Protein AF-A0A4Q0YP51-F1 (afdb_monomer)

Solvent-accessible surface area (backbone atoms only — not comparable to full-atom values): 8779 Å² total; per-residue (Å²): 112,68,69,59,53,55,49,32,53,50,27,41,76,68,75,33,33,68,60,21,37,62,61,36,60,77,34,58,87,38,40,82,43,16,21,58,30,25,37,55,39,15,56,36,27,46,76,69,72,34,33,81,68,11,43,64,26,25,53,58,21,70,52,85,47,99,80,41,47,70,51,56,72,70,55,44,52,53,36,38,56,51,36,21,51,33,31,41,75,74,64,40,27,65,64,13,36,54,35,40,51,53,42,42,73,77,38,77,83,46,69,84,48,48,66,61,44,26,53,26,29,42,71,70,67,41,45,68,60,20,51,24,52,52,46,48,51,46,71,74,67,60,84,50,65,78,61,56,76,42,43,70,64,53,50,56,38,36,76,40,78,84,70,82,134

pLDDT: mean 94.87, std 5.16, range [64.94, 98.81]

Sequence (165 aa):
MEDIIQSAIALKRADKADEAISLLSQYLDDPEVSALAHFHIACCYDWQGKEKEAIPHYRVSLTNDDERIDLEEKLRFDALLGLGSSLRCLGEYQAATDTFETLFEEFPDADAAEPFYAMCLYNVGRHKEACQRLMALLLKTTKSEDIALYREALSLYAQDLDRTW

Nearest PDB structures (foldseek):
  3k9i-assembly1_A-2  TM=9.350E-01  e=4.498E-05  Halalkalibacterium halodurans
  1p5q-assembly1_A  TM=6.556E-01  e=1.135E-01  Homo sapiens
  6c95-assembly1_A  TM=6.478E-01  e=1.814E-01  Homo sapiens
  5dse-assembly1_A  TM=5.571E-01  e=1.651E-01  Homo sapiens
  6ppl-assembly1_B  TM=6.698E-01  e=2.899E-01  Homo sapiens

Secondary structure (DSSP, 8-state):
-HHHHHHHHHHHHTT-HHHHHHHHGGGTT-TTTHHHHHHHHHHHHHHTT-HHHHHHHHHHHH---TTSPPPPHHHHHHHHHHHHHHHHHTT-HHHHHHHHHHHHHH-TT-TTTHHHHHHHHHHTT-HHHHHHHHHHHHHHH---HHHHTTHHHHHHHHH-TT---

Foldseek 3Di:
DVVLLVVLVVCLVVVNLVVSLVSLVVCCPPQACNLVSLLSNLVSCVSVVNLVRNQVSLVRSCDDDPSHDHDDPVSNLVSLLSNLQSCVSVLVLVVSLVSVVVSCVSVVPPLVSLQSNLSSCVSVVVPQLSVLSVLVSCLVDDPDPVVVVCSVVSPVCSVPVVDDD

Structure (mmCIF, N/CA/C/O backbone):
data_AF-A0A4Q0YP51-F1
#
_entry.id   AF-A0A4Q0YP51-F1
#
loop_
_atom_site.group_PDB
_atom_site.id
_atom_site.type_symbol
_atom_site.label_atom_id
_atom_site.label_alt_id
_atom_site.label_comp_id
_atom_site.label_asym_id
_atom_site.label_entity_id
_atom_site.label_seq_id
_atom_site.pdbx_PDB_ins_code
_atom_site.Cartn_x
_atom_site.Cartn_y
_atom_site.Cartn_z
_atom_site.occupancy
_atom_site.B_iso_or_equiv
_atom_site.auth_seq_id
_atom_site.auth_comp_id
_atom_site.auth_asym_id
_atom_site.auth_atom_id
_atom_site.pdbx_PDB_model_num
ATOM 1 N N . MET A 1 1 ? 22.762 2.353 -11.625 1.00 64.94 1 MET A N 1
ATOM 2 C CA . MET A 1 1 ? 21.451 1.990 -11.052 1.00 64.94 1 MET A CA 1
ATOM 3 C C . MET A 1 1 ? 20.829 3.188 -10.342 1.00 64.94 1 MET A C 1
ATOM 5 O O . MET A 1 1 ? 19.875 3.739 -10.875 1.00 64.94 1 MET A O 1
ATOM 9 N N . GLU A 1 2 ? 21.432 3.662 -9.244 1.00 73.62 2 GLU A N 1
ATOM 10 C CA . GLU A 1 2 ? 21.003 4.847 -8.472 1.00 73.62 2 GLU A CA 1
ATOM 11 C C . GLU A 1 2 ? 20.661 6.068 -9.354 1.00 73.62 2 GLU A C 1
ATOM 13 O O . GLU A 1 2 ? 19.581 6.643 -9.242 1.00 73.62 2 GLU A O 1
ATOM 18 N N . ASP A 1 3 ? 21.533 6.407 -10.310 1.00 84.25 3 ASP A N 1
ATOM 19 C CA . ASP A 1 3 ? 21.378 7.597 -11.161 1.00 84.25 3 ASP A CA 1
ATOM 20 C C . ASP A 1 3 ? 20.131 7.567 -12.062 1.00 84.25 3 ASP A C 1
ATOM 22 O O . ASP A 1 3 ? 19.506 8.605 -12.301 1.00 84.25 3 ASP A O 1
ATOM 26 N N . ILE A 1 4 ? 19.735 6.387 -12.551 1.00 88.06 4 ILE A N 1
ATOM 27 C CA . ILE A 1 4 ? 18.553 6.223 -13.415 1.00 88.06 4 ILE A CA 1
ATOM 28 C C . ILE A 1 4 ? 17.285 6.435 -12.591 1.00 88.06 4 ILE A C 1
ATOM 30 O O . ILE A 1 4 ? 16.370 7.136 -13.022 1.00 88.06 4 ILE A O 1
ATOM 34 N N . ILE A 1 5 ? 17.256 5.882 -11.379 1.00 88.12 5 ILE A N 1
ATOM 35 C CA . ILE A 1 5 ? 16.123 6.002 -10.464 1.00 88.12 5 ILE A CA 1
ATOM 36 C C . ILE A 1 5 ? 15.953 7.442 -9.995 1.00 88.12 5 ILE A C 1
ATOM 38 O O . ILE A 1 5 ? 14.851 7.985 -10.071 1.00 88.12 5 ILE A O 1
ATOM 42 N N . GLN A 1 6 ? 17.040 8.105 -9.594 1.00 91.88 6 GLN A N 1
ATOM 43 C CA . GLN A 1 6 ? 16.991 9.522 -9.231 1.00 91.88 6 GLN A CA 1
ATOM 44 C C . GLN A 1 6 ? 16.511 10.386 -10.403 1.00 91.88 6 GLN A C 1
ATOM 46 O O . GLN A 1 6 ? 15.691 11.287 -10.210 1.00 91.88 6 GLN A O 1
ATOM 51 N N . SER A 1 7 ? 16.947 10.070 -11.626 1.00 93.12 7 SER A N 1
ATOM 52 C CA . SER A 1 7 ? 16.483 10.750 -12.840 1.00 93.12 7 SER A CA 1
ATOM 53 C C . SER A 1 7 ? 14.986 10.536 -13.081 1.00 93.12 7 SER A C 1
ATOM 55 O O . SER A 1 7 ? 14.261 11.502 -13.317 1.00 93.12 7 SER A O 1
ATOM 57 N N . ALA A 1 8 ? 14.487 9.304 -12.955 1.00 92.50 8 ALA A N 1
ATOM 58 C CA . ALA A 1 8 ? 13.066 8.999 -13.110 1.00 92.50 8 ALA A CA 1
ATOM 59 C C . ALA A 1 8 ? 12.200 9.682 -12.035 1.00 92.50 8 ALA A C 1
ATOM 61 O O . ALA A 1 8 ? 11.157 10.262 -12.345 1.00 92.50 8 ALA A O 1
ATOM 62 N N . ILE A 1 9 ? 12.655 9.694 -10.778 1.00 91.38 9 ILE A N 1
ATOM 63 C CA . ILE A 1 9 ? 11.986 10.404 -9.678 1.00 91.38 9 ILE A CA 1
ATOM 64 C C . ILE A 1 9 ? 11.948 11.913 -9.954 1.00 91.38 9 ILE A C 1
ATOM 66 O O . ILE A 1 9 ? 10.914 12.551 -9.733 1.00 91.38 9 ILE A O 1
ATOM 70 N N . ALA A 1 10 ? 13.050 12.492 -10.439 1.00 94.88 10 ALA A N 1
ATOM 71 C CA . ALA A 1 10 ? 13.120 13.906 -10.795 1.00 94.88 10 ALA A CA 1
ATOM 72 C C . ALA A 1 10 ? 12.168 14.252 -11.951 1.00 94.88 10 ALA A C 1
ATOM 74 O O . ALA A 1 10 ? 11.439 15.239 -11.855 1.00 94.88 10 ALA A O 1
ATOM 75 N N . LEU A 1 11 ? 12.112 13.416 -12.993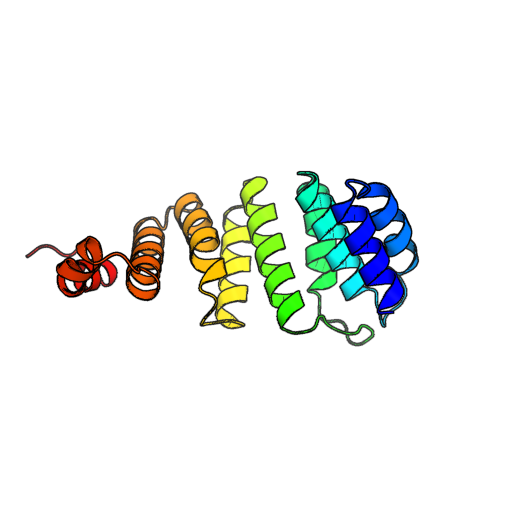 1.00 95.19 11 LEU A N 1
ATOM 76 C CA . LEU A 1 11 ? 11.174 13.565 -14.109 1.00 95.19 11 LEU A CA 1
ATOM 77 C C . LEU A 1 11 ? 9.719 13.514 -13.630 1.00 95.19 11 LEU A C 1
ATOM 79 O O . LEU A 1 11 ? 8.947 14.415 -13.953 1.00 95.19 11 LEU A O 1
ATOM 83 N N . LYS A 1 12 ? 9.353 12.542 -12.782 1.00 93.12 12 LYS A N 1
ATOM 84 C CA . LYS A 1 12 ? 8.005 12.468 -12.191 1.00 93.12 12 LYS A CA 1
ATOM 85 C C . LYS A 1 12 ? 7.648 13.747 -11.425 1.00 93.12 12 LYS A C 1
ATOM 87 O O . LYS A 1 12 ? 6.572 14.301 -11.616 1.00 93.12 12 LYS A O 1
ATOM 92 N N . ARG A 1 13 ? 8.560 14.247 -10.582 1.00 93.00 13 ARG A N 1
ATOM 93 C CA . ARG A 1 13 ? 8.366 15.492 -9.808 1.00 93.00 13 ARG A CA 1
ATOM 94 C C . ARG A 1 13 ? 8.262 16.741 -10.685 1.00 93.00 13 ARG A C 1
ATOM 96 O O . ARG A 1 13 ? 7.668 17.723 -10.257 1.00 93.00 13 ARG A O 1
ATOM 103 N N . ALA A 1 14 ? 8.836 16.703 -11.883 1.00 94.88 14 ALA A N 1
ATOM 104 C CA . ALA A 1 14 ? 8.744 17.756 -12.887 1.00 94.88 14 ALA A CA 1
ATOM 105 C C . ALA A 1 14 ? 7.522 17.605 -13.816 1.00 94.88 14 ALA A C 1
ATOM 107 O O . ALA A 1 14 ? 7.503 18.226 -14.875 1.00 94.88 14 ALA A O 1
ATOM 108 N N . ASP A 1 15 ? 6.537 16.777 -13.442 1.00 92.44 15 ASP A N 1
ATOM 109 C CA . ASP A 1 15 ? 5.326 16.479 -14.223 1.00 92.44 15 ASP A CA 1
ATOM 110 C C . ASP A 1 15 ? 5.608 15.824 -15.593 1.00 92.44 15 ASP A C 1
ATOM 112 O O . ASP A 1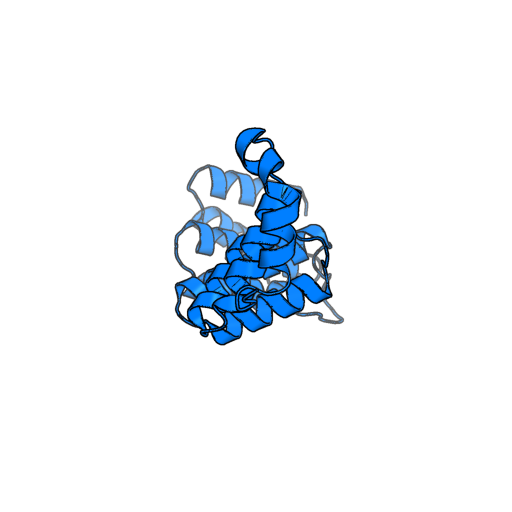 15 ? 4.814 15.872 -16.527 1.00 92.44 15 ASP A O 1
ATOM 116 N N . LYS A 1 16 ? 6.767 15.167 -15.716 1.00 96.12 16 LYS A N 1
ATOM 117 C CA . LYS A 1 16 ? 7.235 14.453 -16.915 1.00 96.12 16 LYS A CA 1
ATOM 118 C C . LYS A 1 16 ? 7.199 12.940 -16.703 1.00 96.12 16 LYS A C 1
ATOM 120 O O . LYS A 1 16 ? 8.167 12.230 -16.975 1.00 96.12 16 LYS A O 1
ATOM 125 N N . ALA A 1 17 ? 6.085 12.438 -16.176 1.00 95.69 17 ALA A N 1
ATOM 126 C CA . ALA A 1 17 ? 5.925 11.019 -15.856 1.00 95.69 17 ALA A CA 1
ATOM 127 C C . ALA A 1 17 ? 6.098 10.104 -17.087 1.00 95.69 17 ALA A C 1
ATOM 129 O O . ALA A 1 17 ? 6.728 9.058 -16.972 1.00 95.69 17 ALA A O 1
ATOM 130 N N . ASP A 1 18 ? 5.656 10.519 -18.278 1.00 96.88 18 ASP A N 1
ATOM 131 C CA . ASP A 1 18 ? 5.814 9.712 -19.500 1.00 96.88 18 ASP A CA 1
ATOM 132 C C . ASP A 1 18 ? 7.291 9.575 -19.934 1.00 96.88 18 ASP A C 1
ATOM 134 O O . ASP A 1 18 ? 7.710 8.519 -20.418 1.00 96.88 18 ASP A O 1
ATOM 138 N N . GLU A 1 19 ? 8.115 10.610 -19.714 1.00 97.50 19 GLU A N 1
ATOM 139 C CA . GLU A 1 19 ? 9.569 10.543 -19.938 1.00 97.50 19 GLU A CA 1
ATOM 140 C C . GLU A 1 19 ? 10.226 9.597 -18.922 1.00 97.50 19 GLU A C 1
ATOM 142 O O . GLU A 1 19 ? 11.086 8.798 -19.292 1.00 97.50 19 GLU A O 1
ATOM 147 N N . ALA A 1 20 ? 9.788 9.641 -17.656 1.00 97.12 20 ALA A N 1
ATOM 148 C CA . ALA A 1 20 ? 10.259 8.723 -16.618 1.00 97.12 20 ALA A CA 1
ATOM 149 C C . ALA A 1 20 ? 9.925 7.265 -16.967 1.00 97.12 20 ALA A C 1
ATOM 151 O O . ALA A 1 20 ? 10.795 6.400 -16.889 1.00 97.12 20 ALA A O 1
ATOM 152 N N . ILE A 1 21 ? 8.694 6.999 -17.414 1.00 97.88 21 ILE A N 1
ATOM 153 C CA . ILE A 1 21 ? 8.257 5.669 -17.852 1.00 97.88 21 ILE A CA 1
ATOM 154 C C . ILE A 1 21 ? 9.090 5.201 -19.047 1.00 97.88 21 ILE A C 1
ATOM 156 O O . ILE A 1 21 ? 9.579 4.073 -19.043 1.00 97.88 21 ILE A O 1
ATOM 160 N N . SER A 1 22 ? 9.310 6.064 -20.042 1.00 97.50 22 SER A N 1
ATOM 161 C CA . SER A 1 22 ? 10.114 5.736 -21.230 1.00 97.50 22 SER A CA 1
ATOM 162 C C . SER A 1 22 ? 11.575 5.424 -20.884 1.00 97.50 22 SER A C 1
ATOM 164 O O . SER A 1 22 ? 12.188 4.545 -21.491 1.00 97.50 22 SER A O 1
ATOM 166 N N . LEU A 1 23 ? 12.140 6.125 -19.897 1.00 96.38 23 LEU A N 1
ATOM 167 C CA . LEU A 1 23 ? 13.479 5.854 -19.378 1.00 96.38 23 LEU A CA 1
ATOM 168 C C . LEU A 1 23 ? 13.535 4.494 -18.669 1.00 96.38 23 LEU A C 1
ATOM 170 O O . LEU A 1 23 ? 14.396 3.678 -18.981 1.00 96.38 23 LEU A O 1
ATOM 174 N N . LEU A 1 24 ? 12.611 4.244 -17.739 1.00 97.00 24 LEU A N 1
ATOM 175 C CA . LEU A 1 24 ? 12.579 3.022 -16.928 1.00 97.00 24 LEU A CA 1
ATOM 176 C C . LEU A 1 24 ? 12.233 1.773 -17.747 1.00 97.00 24 LEU A C 1
ATOM 178 O O . LEU A 1 24 ? 12.727 0.690 -17.447 1.00 97.00 24 LEU A O 1
ATOM 182 N N . SER A 1 25 ? 11.438 1.919 -18.810 1.00 97.06 25 SER A N 1
ATOM 183 C CA . SER A 1 25 ? 11.016 0.799 -19.665 1.00 97.06 25 SER A CA 1
ATOM 184 C C . SER A 1 25 ? 12.185 0.097 -20.366 1.00 97.06 25 SER A C 1
ATOM 186 O O . SER A 1 25 ? 12.056 -1.050 -20.774 1.00 97.06 25 SER A O 1
ATOM 188 N N . GLN A 1 26 ? 13.340 0.758 -20.485 1.00 95.75 26 GLN A N 1
ATOM 189 C CA . GLN A 1 26 ? 14.559 0.179 -21.065 1.00 95.75 26 GLN A CA 1
ATOM 190 C C . GLN A 1 26 ? 15.218 -0.874 -20.160 1.00 95.75 26 GLN A C 1
ATOM 192 O O . GLN A 1 26 ? 16.131 -1.561 -20.602 1.00 95.75 26 GLN A O 1
ATOM 197 N N . TYR A 1 27 ? 14.762 -0.990 -18.910 1.00 94.50 27 TYR A N 1
ATOM 198 C CA . TYR A 1 27 ? 15.374 -1.810 -17.865 1.00 94.50 27 TYR A CA 1
ATOM 199 C C . TYR A 1 27 ? 14.438 -2.909 -17.338 1.00 94.50 27 TYR A C 1
ATOM 201 O O . TYR A 1 27 ? 14.732 -3.532 -16.323 1.00 94.50 27 TYR A O 1
ATOM 209 N N . LEU A 1 28 ? 13.299 -3.155 -17.996 1.00 94.50 28 LEU A N 1
ATOM 210 C CA . LEU A 1 28 ? 12.332 -4.163 -17.536 1.00 94.50 28 LEU A CA 1
ATOM 211 C C . LEU A 1 28 ? 12.860 -5.596 -17.645 1.00 94.50 28 LEU A C 1
ATOM 213 O O . LEU A 1 28 ? 12.477 -6.439 -16.837 1.00 94.50 28 LEU A O 1
ATOM 217 N N . ASP A 1 29 ? 13.759 -5.840 -18.598 1.00 92.62 29 ASP A N 1
ATOM 218 C CA . ASP A 1 29 ? 14.366 -7.152 -18.842 1.00 92.62 29 ASP A CA 1
ATOM 219 C C . ASP A 1 29 ? 15.696 -7.348 -18.089 1.00 92.62 29 ASP A C 1
ATOM 221 O O . ASP A 1 29 ? 16.294 -8.416 -18.178 1.00 92.62 29 ASP A O 1
ATOM 225 N N . ASP A 1 30 ? 16.184 -6.329 -17.371 1.00 92.94 30 ASP A N 1
ATOM 226 C CA . ASP A 1 30 ? 17.419 -6.413 -16.586 1.00 92.94 30 ASP A CA 1
ATOM 227 C C . ASP A 1 30 ? 17.098 -6.943 -15.176 1.00 92.94 30 ASP A C 1
ATOM 229 O O . ASP A 1 30 ? 16.456 -6.233 -14.391 1.00 92.94 30 ASP A O 1
ATOM 233 N N . PRO A 1 31 ? 17.518 -8.172 -14.818 1.00 90.62 31 PRO A N 1
ATOM 234 C CA . PRO A 1 31 ? 17.091 -8.802 -13.573 1.00 90.62 31 PRO A CA 1
ATOM 235 C C . PRO A 1 31 ? 17.546 -8.067 -12.305 1.00 90.62 31 PRO A C 1
ATOM 237 O O . PRO A 1 31 ? 16.885 -8.173 -11.270 1.00 90.62 31 PRO A O 1
ATOM 240 N N . GLU A 1 32 ? 18.623 -7.277 -12.377 1.00 91.31 32 GLU A N 1
ATOM 241 C CA . GLU A 1 32 ? 19.132 -6.523 -11.226 1.00 91.31 32 GLU A CA 1
ATOM 242 C C . GLU A 1 32 ? 18.258 -5.310 -10.877 1.00 91.31 32 GLU A C 1
ATOM 244 O O . GLU A 1 32 ? 18.283 -4.827 -9.746 1.00 91.31 32 GLU A O 1
ATOM 249 N N . VAL A 1 33 ? 17.486 -4.794 -11.838 1.00 91.88 33 VAL A N 1
ATOM 250 C CA . VAL A 1 33 ? 16.738 -3.530 -11.692 1.00 91.88 33 VAL A CA 1
ATOM 251 C C . VAL A 1 33 ? 15.269 -3.633 -12.057 1.00 91.88 33 VAL A C 1
ATOM 253 O O . VAL A 1 33 ? 14.509 -2.713 -11.762 1.00 91.88 33 VAL A O 1
ATOM 256 N N . SER A 1 34 ? 14.846 -4.729 -12.678 1.00 93.88 34 SER A N 1
ATOM 257 C CA . SER A 1 34 ? 13.499 -4.904 -13.212 1.00 93.88 34 SER A CA 1
ATOM 258 C C . SER A 1 34 ? 12.419 -4.653 -12.154 1.00 93.88 34 SER A C 1
ATOM 260 O O . SER A 1 34 ? 11.480 -3.897 -12.401 1.00 93.88 34 SER A O 1
ATOM 262 N N . ALA A 1 35 ? 12.561 -5.202 -10.938 1.00 95.19 35 ALA A N 1
ATOM 263 C CA . ALA A 1 35 ? 11.601 -4.964 -9.850 1.00 95.19 35 ALA A CA 1
ATOM 264 C C . ALA A 1 35 ? 11.476 -3.476 -9.497 1.00 95.19 35 ALA A C 1
ATOM 266 O O . ALA A 1 35 ? 10.369 -2.938 -9.423 1.00 95.19 35 ALA A O 1
ATOM 267 N N . LEU A 1 36 ? 12.613 -2.793 -9.379 1.00 95.31 36 LEU A N 1
ATOM 268 C CA . LEU A 1 36 ? 12.679 -1.369 -9.081 1.00 95.31 36 LEU A CA 1
ATOM 269 C C . LEU A 1 36 ? 12.115 -0.507 -10.222 1.00 95.31 36 LEU A C 1
ATOM 271 O O . LEU A 1 36 ? 11.373 0.447 -9.979 1.00 95.31 36 LEU A O 1
ATOM 275 N N . ALA A 1 37 ? 12.415 -0.861 -11.473 1.00 95.81 37 ALA A N 1
ATOM 276 C CA . ALA A 1 37 ? 11.894 -0.187 -12.656 1.00 95.81 37 ALA A CA 1
ATOM 277 C C . ALA A 1 37 ? 10.368 -0.318 -12.744 1.00 95.81 37 ALA A C 1
ATOM 279 O O . ALA A 1 37 ? 9.673 0.687 -12.913 1.00 95.81 37 ALA A O 1
ATOM 280 N N . HIS A 1 38 ? 9.837 -1.528 -12.547 1.00 97.94 38 HIS A N 1
ATOM 281 C CA . HIS A 1 38 ? 8.400 -1.771 -12.467 1.00 97.94 38 HIS A CA 1
ATOM 282 C C . HIS A 1 38 ? 7.749 -0.947 -11.350 1.00 97.94 38 HIS A C 1
ATOM 284 O O . HIS A 1 38 ? 6.769 -0.252 -11.616 1.00 97.94 38 HIS A O 1
ATOM 290 N N . PHE A 1 39 ? 8.315 -0.936 -10.142 1.00 97.94 39 PHE A N 1
ATOM 291 C CA . PHE A 1 39 ? 7.791 -0.135 -9.033 1.00 97.94 39 PHE A CA 1
ATOM 292 C C . PHE A 1 39 ? 7.686 1.355 -9.394 1.00 97.94 39 PHE A C 1
ATOM 294 O O . PHE A 1 39 ? 6.629 1.970 -9.243 1.00 97.94 39 PHE A O 1
ATOM 301 N N . HIS A 1 40 ? 8.752 1.947 -9.938 1.00 97.62 40 HIS A N 1
ATOM 302 C CA . HIS A 1 40 ? 8.740 3.369 -10.275 1.00 97.62 40 HIS A CA 1
ATOM 303 C C . HIS A 1 40 ? 7.828 3.713 -11.459 1.00 97.62 40 HIS A C 1
ATOM 305 O O . HIS A 1 40 ? 7.238 4.797 -11.456 1.00 97.62 40 HIS A O 1
ATOM 311 N N . ILE A 1 41 ? 7.663 2.814 -12.436 1.00 98.38 41 ILE A N 1
ATOM 312 C CA . ILE A 1 41 ? 6.659 2.972 -13.499 1.00 98.38 41 ILE A CA 1
ATOM 313 C C . ILE A 1 41 ? 5.253 2.948 -12.903 1.00 98.38 41 ILE A C 1
ATOM 315 O O . ILE A 1 41 ? 4.450 3.827 -13.217 1.00 98.38 41 ILE A O 1
ATOM 319 N N . ALA A 1 42 ? 4.973 2.006 -11.998 1.00 98.56 42 ALA A N 1
ATOM 320 C CA . ALA A 1 42 ? 3.692 1.934 -11.306 1.00 98.56 42 ALA A CA 1
ATOM 321 C C . ALA A 1 42 ? 3.389 3.245 -10.567 1.00 98.56 42 ALA A C 1
ATOM 323 O O . ALA A 1 42 ? 2.332 3.834 -10.769 1.00 98.56 42 ALA A O 1
ATOM 324 N N . CYS A 1 43 ? 4.364 3.783 -9.826 1.00 97.69 43 CYS A N 1
ATOM 325 C CA . CYS A 1 43 ? 4.241 5.083 -9.167 1.00 97.69 43 CYS A CA 1
ATOM 326 C C . CYS A 1 43 ? 4.026 6.264 -10.127 1.00 97.69 43 CYS A C 1
ATOM 328 O O . CYS A 1 43 ? 3.502 7.293 -9.703 1.00 97.69 43 CYS A O 1
ATOM 330 N N . CYS A 1 44 ? 4.505 6.189 -11.372 1.00 98.00 44 CYS A N 1
ATOM 331 C CA . CYS A 1 44 ? 4.257 7.226 -12.374 1.00 98.00 44 CYS A CA 1
ATOM 332 C C . CYS A 1 44 ? 2.818 7.152 -12.886 1.00 98.00 44 CYS A C 1
ATOM 334 O O . CYS A 1 44 ? 2.159 8.185 -12.968 1.00 98.00 44 CYS A O 1
ATOM 336 N N . TYR A 1 45 ? 2.322 5.947 -13.173 1.00 98.50 45 TYR A N 1
ATOM 337 C CA . TYR A 1 45 ? 0.932 5.742 -13.571 1.00 98.50 45 TYR A CA 1
ATOM 338 C C . TYR A 1 45 ? -0.053 6.102 -12.454 1.00 98.50 45 TYR A C 1
ATOM 340 O O . TYR A 1 45 ? -1.007 6.833 -12.706 1.00 98.50 45 TYR A O 1
ATOM 348 N N . ASP A 1 46 ? 0.211 5.681 -11.217 1.00 96.19 46 ASP A N 1
ATOM 349 C CA . ASP A 1 46 ? -0.594 6.036 -10.040 1.00 96.19 46 ASP A CA 1
ATOM 350 C C . ASP A 1 46 ? -0.642 7.561 -9.832 1.00 96.19 46 ASP A C 1
ATOM 352 O O . ASP A 1 46 ? -1.711 8.153 -9.717 1.00 96.19 46 ASP A O 1
ATOM 356 N N . TRP A 1 47 ? 0.505 8.245 -9.943 1.00 94.62 47 TRP A N 1
ATOM 357 C CA . TRP A 1 47 ? 0.562 9.714 -9.886 1.00 94.62 47 TRP A CA 1
ATOM 358 C C . TRP A 1 47 ? -0.274 10.405 -10.977 1.00 94.62 47 TRP A C 1
ATOM 360 O O . TRP A 1 47 ? -0.769 11.512 -10.773 1.00 94.62 47 TRP A O 1
ATOM 370 N N . GLN A 1 48 ? -0.440 9.762 -12.135 1.00 96.38 48 GLN A N 1
ATOM 371 C CA . GLN A 1 48 ? -1.281 10.242 -13.234 1.00 96.38 48 GLN A CA 1
ATOM 372 C C . GLN A 1 48 ? -2.767 9.855 -13.087 1.00 96.38 48 GLN A C 1
ATOM 374 O O . GLN A 1 48 ? -3.558 10.217 -13.960 1.00 96.38 48 GLN A O 1
ATOM 379 N N . GLY A 1 49 ? -3.160 9.114 -12.042 1.00 96.50 49 GLY A N 1
ATOM 380 C CA . GLY A 1 49 ? -4.511 8.550 -11.908 1.00 96.50 49 GLY A CA 1
ATOM 381 C C . GLY A 1 49 ? -4.819 7.480 -12.962 1.00 96.50 49 GLY A C 1
ATOM 382 O O . GLY A 1 49 ? -5.936 7.398 -13.469 1.00 96.50 49 GLY A O 1
ATOM 383 N N . LYS A 1 50 ? -3.795 6.727 -13.381 1.00 98.31 50 LYS A N 1
ATOM 384 C CA . LYS A 1 50 ? -3.874 5.619 -14.344 1.00 98.31 50 LYS A CA 1
ATOM 385 C C . LYS A 1 50 ? -3.691 4.291 -13.612 1.00 98.31 50 LYS A C 1
ATOM 387 O O . LYS A 1 50 ? -2.722 3.561 -13.812 1.00 98.31 50 LYS A O 1
ATOM 392 N N . GLU A 1 51 ? -4.608 3.982 -12.703 1.00 98.25 51 GLU A N 1
ATOM 393 C CA . GLU A 1 51 ? -4.468 2.846 -11.786 1.00 98.25 51 GLU A CA 1
ATOM 394 C C . GLU A 1 51 ? -4.497 1.503 -12.528 1.00 98.25 51 GLU A C 1
ATOM 396 O O . GLU A 1 51 ? -3.805 0.561 -12.139 1.00 98.25 51 GLU A O 1
ATOM 401 N N . LYS A 1 52 ? -5.244 1.420 -13.640 1.00 98.56 52 LYS A N 1
ATOM 402 C CA . LYS A 1 52 ? -5.302 0.220 -14.497 1.00 98.56 52 LYS A CA 1
ATOM 403 C C . LYS A 1 52 ? -3.933 -0.136 -15.064 1.00 98.56 52 LYS A C 1
ATOM 405 O O . LYS A 1 52 ? -3.593 -1.314 -15.144 1.00 98.56 52 LYS A O 1
ATOM 410 N N . GLU A 1 53 ? -3.161 0.870 -15.446 1.00 98.62 53 GLU A N 1
ATOM 411 C CA . GLU A 1 53 ? -1.801 0.734 -15.941 1.00 98.62 53 GLU A CA 1
ATOM 412 C C . GLU A 1 53 ? -0.805 0.510 -14.795 1.00 98.62 53 GLU A C 1
ATOM 414 O O . GLU A 1 53 ? 0.139 -0.256 -14.959 1.00 98.62 53 GLU A O 1
ATOM 419 N N . ALA A 1 54 ? -1.023 1.099 -13.614 1.00 98.69 54 ALA A N 1
ATOM 420 C CA . ALA A 1 54 ? -0.131 0.945 -12.462 1.00 98.69 54 ALA A CA 1
ATOM 421 C C . ALA A 1 54 ? -0.111 -0.485 -11.886 1.00 98.69 54 ALA A C 1
ATOM 423 O O . ALA A 1 54 ? 0.958 -1.035 -11.610 1.00 98.69 54 ALA A O 1
ATOM 424 N N . ILE A 1 55 ? -1.285 -1.107 -11.726 1.00 98.75 55 ILE A N 1
ATOM 425 C CA . ILE A 1 55 ? -1.461 -2.422 -11.081 1.00 98.75 55 ILE A CA 1
ATOM 426 C C . ILE A 1 55 ? -0.549 -3.530 -11.635 1.00 98.75 55 ILE A C 1
ATOM 428 O O . ILE A 1 55 ? 0.109 -4.190 -10.824 1.00 98.75 55 ILE A O 1
ATOM 432 N N . PRO A 1 56 ? -0.472 -3.795 -12.957 1.00 98.50 56 PRO A N 1
ATOM 433 C CA . PRO A 1 56 ? 0.403 -4.851 -13.464 1.00 98.50 56 PRO A CA 1
ATOM 434 C C . PRO A 1 56 ? 1.874 -4.601 -13.118 1.00 98.50 56 PRO A C 1
ATOM 436 O O . PRO A 1 56 ? 2.581 -5.543 -12.770 1.00 98.50 56 PRO A O 1
ATOM 439 N N . HIS A 1 57 ? 2.328 -3.345 -13.127 1.00 98.56 57 HIS A N 1
ATOM 440 C CA . HIS A 1 57 ? 3.698 -3.011 -12.748 1.00 98.56 57 HIS A CA 1
ATOM 441 C C . HIS A 1 57 ? 3.944 -3.215 -11.246 1.00 98.56 57 HIS A C 1
ATOM 443 O O . HIS A 1 57 ? 4.953 -3.820 -10.888 1.00 98.56 57 HIS A O 1
ATOM 449 N N . TYR A 1 58 ? 3.010 -2.825 -10.372 1.00 98.62 58 TYR A N 1
ATOM 450 C CA . TYR A 1 58 ? 3.123 -3.135 -8.943 1.00 98.62 58 TYR A CA 1
ATOM 451 C C . TYR A 1 58 ? 3.227 -4.643 -8.691 1.00 98.62 58 TYR A C 1
ATOM 453 O O . TYR A 1 58 ? 4.135 -5.086 -7.990 1.00 98.62 58 TYR A O 1
ATOM 461 N N . ARG A 1 59 ? 2.357 -5.451 -9.311 1.00 98.19 59 ARG A N 1
ATOM 462 C CA . ARG A 1 59 ? 2.383 -6.916 -9.157 1.00 98.19 59 ARG A CA 1
ATOM 463 C C . ARG A 1 59 ? 3.726 -7.514 -9.576 1.00 98.19 59 ARG A C 1
ATOM 465 O O . ARG A 1 59 ? 4.286 -8.321 -8.840 1.00 98.19 59 ARG A O 1
ATOM 472 N N . VAL A 1 60 ? 4.274 -7.083 -10.713 1.00 97.06 60 VAL A N 1
ATOM 473 C CA . VAL A 1 60 ? 5.583 -7.563 -11.190 1.00 97.06 60 VAL A CA 1
ATOM 474 C C . VAL A 1 60 ? 6.729 -7.104 -10.281 1.00 97.06 60 VAL A C 1
ATOM 476 O O . VAL A 1 60 ? 7.688 -7.853 -10.095 1.00 97.06 60 VAL A O 1
ATOM 479 N N . SER A 1 61 ? 6.642 -5.910 -9.685 1.00 97.25 61 SER A N 1
ATOM 480 C CA . SER A 1 61 ? 7.640 -5.433 -8.714 1.00 97.25 61 SER A CA 1
ATOM 481 C C . SER A 1 61 ? 7.627 -6.190 -7.382 1.00 97.25 61 SER A C 1
ATOM 483 O O . SER A 1 61 ? 8.640 -6.221 -6.697 1.00 97.25 61 SER A O 1
ATOM 485 N N . LEU A 1 62 ? 6.497 -6.813 -7.032 1.00 96.88 62 LEU A N 1
ATOM 486 C CA . LEU A 1 62 ? 6.294 -7.569 -5.790 1.00 96.88 62 LEU A CA 1
ATOM 487 C C . LEU A 1 62 ? 6.475 -9.085 -5.955 1.00 96.88 62 LEU A C 1
ATOM 489 O O . LEU A 1 62 ? 6.393 -9.821 -4.972 1.00 96.88 62 LEU A O 1
ATOM 493 N N . THR A 1 63 ? 6.657 -9.554 -7.191 1.00 93.38 63 THR A N 1
ATOM 494 C CA . THR A 1 63 ? 6.828 -10.976 -7.496 1.00 93.38 63 THR A CA 1
ATOM 495 C C . THR A 1 63 ? 8.236 -11.407 -7.118 1.00 93.38 63 THR A C 1
ATOM 497 O O . THR A 1 63 ? 9.191 -10.885 -7.688 1.00 93.38 63 THR A O 1
ATOM 500 N N . ASN A 1 64 ? 8.335 -12.384 -6.219 1.00 83.94 64 ASN A N 1
ATOM 501 C CA . ASN A 1 64 ? 9.597 -13.042 -5.908 1.00 83.94 64 ASN A CA 1
ATOM 502 C C . ASN A 1 64 ? 9.962 -13.969 -7.077 1.00 83.94 64 ASN A C 1
ATOM 504 O O . ASN A 1 64 ? 9.151 -14.810 -7.478 1.00 83.94 64 ASN A O 1
ATOM 508 N N . ASP A 1 65 ? 11.159 -13.803 -7.622 1.00 82.00 65 ASP A N 1
ATOM 509 C CA . ASP A 1 65 ? 11.671 -14.546 -8.773 1.00 82.00 65 ASP A CA 1
ATOM 510 C C . ASP A 1 65 ? 13.148 -14.869 -8.518 1.00 82.00 65 ASP A C 1
ATOM 512 O O . ASP A 1 65 ? 13.915 -13.975 -8.168 1.00 82.00 65 ASP A O 1
ATOM 516 N N . ASP A 1 66 ? 13.544 -16.136 -8.679 1.00 81.12 66 ASP A N 1
ATOM 517 C CA . ASP A 1 66 ? 14.905 -16.607 -8.383 1.00 81.12 66 ASP A CA 1
ATOM 518 C C . ASP A 1 66 ? 15.986 -15.897 -9.226 1.00 81.12 66 ASP A C 1
ATOM 520 O O . ASP A 1 66 ? 17.158 -15.884 -8.844 1.00 81.12 66 ASP A O 1
ATOM 524 N N . GLU A 1 67 ? 15.616 -15.315 -10.371 1.00 82.50 67 GLU A N 1
ATOM 525 C CA . GLU A 1 67 ? 16.535 -14.610 -11.266 1.00 82.50 67 GLU A CA 1
ATOM 526 C C . GLU A 1 67 ? 16.592 -13.096 -11.005 1.00 82.50 67 GLU A C 1
ATOM 528 O O . GLU A 1 67 ? 17.540 -12.448 -11.454 1.00 82.50 67 GLU A O 1
ATOM 533 N N . ARG A 1 68 ? 15.622 -12.514 -10.281 1.00 86.12 68 ARG A N 1
ATOM 534 C CA . ARG A 1 68 ? 15.498 -11.056 -10.079 1.00 86.12 68 ARG A CA 1
ATOM 535 C C . ARG A 1 68 ? 15.825 -10.642 -8.650 1.00 86.12 68 ARG A C 1
ATOM 537 O O . ARG A 1 68 ? 15.591 -11.369 -7.693 1.00 86.12 68 ARG A O 1
ATOM 544 N N . ILE A 1 69 ? 16.335 -9.421 -8.499 1.00 87.00 69 ILE A N 1
ATOM 545 C CA . ILE A 1 69 ? 16.528 -8.825 -7.174 1.00 87.00 69 ILE A CA 1
ATOM 546 C C . ILE A 1 69 ? 15.191 -8.268 -6.674 1.00 87.00 69 ILE A C 1
ATOM 548 O O . ILE A 1 69 ? 14.590 -7.400 -7.314 1.00 87.00 69 ILE A O 1
ATOM 552 N N . ASP A 1 70 ? 14.751 -8.761 -5.516 1.00 90.81 70 ASP A N 1
ATOM 553 C CA . ASP A 1 70 ? 13.555 -8.279 -4.826 1.00 90.81 70 ASP A CA 1
ATOM 554 C C . ASP A 1 70 ? 13.699 -6.816 -4.382 1.00 90.81 70 ASP A C 1
ATOM 556 O O . ASP A 1 70 ? 14.794 -6.299 -4.145 1.00 90.81 70 ASP A O 1
ATOM 560 N N . LEU A 1 71 ? 12.561 -6.137 -4.223 1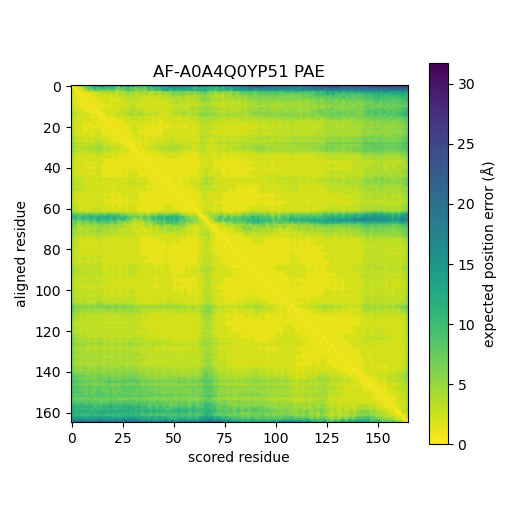.00 91.94 71 LEU A N 1
ATOM 561 C CA . LEU A 1 71 ? 12.539 -4.797 -3.645 1.00 91.94 71 LEU A CA 1
ATOM 562 C C . LEU A 1 71 ? 13.075 -4.802 -2.210 1.00 91.94 71 LEU A C 1
ATOM 564 O O . LEU A 1 71 ? 12.710 -5.646 -1.391 1.00 91.94 71 LEU A O 1
ATOM 568 N N . GLU A 1 72 ? 13.852 -3.771 -1.882 1.00 93.50 72 GLU A N 1
ATOM 569 C CA . GLU A 1 72 ? 14.184 -3.464 -0.494 1.00 93.50 72 GLU A CA 1
ATOM 570 C C . GLU A 1 72 ? 12.912 -3.268 0.340 1.00 93.50 72 GLU A C 1
ATOM 572 O O . GLU A 1 72 ? 11.901 -2.761 -0.149 1.00 93.50 72 GLU A O 1
ATOM 577 N N . GLU A 1 73 ? 12.995 -3.599 1.628 1.00 93.69 73 GLU A N 1
ATOM 578 C CA . GLU A 1 73 ? 11.877 -3.622 2.577 1.00 93.69 73 GLU A CA 1
ATOM 579 C C . GLU A 1 73 ? 10.969 -2.381 2.489 1.00 93.69 73 GLU A C 1
ATOM 581 O O . GLU A 1 73 ? 9.750 -2.485 2.349 1.00 93.69 73 GLU A O 1
ATOM 586 N N . LYS A 1 74 ? 11.570 -1.187 2.477 1.00 94.44 74 LYS A N 1
ATOM 587 C CA . LYS A 1 74 ? 10.828 0.075 2.379 1.00 94.44 74 LYS A CA 1
ATOM 588 C C . LYS A 1 74 ? 10.071 0.217 1.053 1.00 94.44 74 LYS A C 1
ATOM 590 O O . LYS A 1 74 ? 8.947 0.708 1.034 1.00 94.44 74 LYS A O 1
ATOM 595 N N . LEU A 1 75 ? 10.687 -0.182 -0.056 1.00 95.88 75 LEU A N 1
ATOM 596 C CA . LEU A 1 75 ? 10.062 -0.098 -1.375 1.00 95.88 75 LEU A CA 1
ATOM 597 C C . LEU A 1 75 ? 8.983 -1.163 -1.543 1.00 95.88 75 LEU A C 1
ATOM 599 O O . LEU A 1 75 ? 7.968 -0.901 -2.180 1.00 95.88 75 LEU A O 1
ATOM 603 N N . ARG A 1 76 ? 9.166 -2.335 -0.930 1.00 97.31 76 ARG A N 1
ATOM 604 C CA . ARG A 1 76 ? 8.139 -3.373 -0.859 1.00 97.31 76 ARG A CA 1
ATOM 605 C C . ARG A 1 76 ? 6.900 -2.881 -0.107 1.00 97.31 76 ARG A C 1
ATOM 607 O O . ARG A 1 76 ? 5.791 -3.038 -0.617 1.00 97.31 76 ARG A O 1
ATOM 614 N N . PHE A 1 77 ? 7.086 -2.206 1.030 1.00 98.12 77 PHE A N 1
ATOM 615 C CA . PHE A 1 77 ? 6.003 -1.519 1.740 1.00 98.12 77 PHE A CA 1
ATOM 616 C C . PHE A 1 77 ? 5.271 -0.515 0.832 1.00 98.12 77 PHE A C 1
ATOM 618 O O . PHE A 1 77 ? 4.049 -0.589 0.683 1.00 98.12 77 PHE A O 1
ATOM 625 N N . ASP A 1 78 ? 6.012 0.390 0.181 1.00 98.06 78 ASP A N 1
ATOM 626 C CA . ASP A 1 78 ? 5.435 1.408 -0.708 1.00 98.06 78 ASP A CA 1
ATOM 627 C C . ASP A 1 78 ? 4.698 0.772 -1.908 1.00 98.06 78 ASP A C 1
ATOM 629 O O . ASP A 1 78 ? 3.660 1.275 -2.346 1.00 98.06 78 ASP A O 1
ATOM 633 N N . ALA A 1 79 ? 5.202 -0.349 -2.434 1.00 98.50 79 ALA A N 1
ATOM 634 C CA . ALA A 1 79 ? 4.595 -1.086 -3.538 1.00 98.50 79 ALA A CA 1
ATOM 635 C C . ALA A 1 79 ? 3.277 -1.763 -3.136 1.00 98.50 79 ALA A C 1
ATOM 637 O O . ALA A 1 79 ? 2.301 -1.669 -3.881 1.00 98.50 79 ALA A O 1
ATOM 638 N N . LEU A 1 80 ? 3.210 -2.396 -1.959 1.00 98.69 80 LEU A N 1
ATOM 639 C CA . LEU A 1 80 ? 1.968 -2.977 -1.431 1.00 98.69 80 LEU A CA 1
ATOM 640 C C . LEU A 1 80 ? 0.923 -1.893 -1.137 1.00 98.69 80 LEU A C 1
ATOM 642 O O . LEU A 1 80 ? -0.239 -2.033 -1.525 1.00 98.69 80 LEU A O 1
ATOM 646 N N . LEU A 1 81 ? 1.338 -0.783 -0.518 1.00 98.62 81 LEU A N 1
ATOM 647 C CA . LEU A 1 81 ? 0.472 0.367 -0.242 1.00 98.62 81 LEU A CA 1
ATOM 648 C C . LEU A 1 81 ? -0.106 0.957 -1.540 1.00 98.62 81 LEU A C 1
ATOM 650 O O . LEU A 1 81 ? -1.311 1.225 -1.621 1.00 98.62 81 LEU A O 1
ATOM 654 N N . GLY A 1 82 ? 0.743 1.137 -2.558 1.00 98.56 82 GLY A N 1
ATOM 655 C CA . GLY A 1 82 ? 0.354 1.631 -3.880 1.00 98.56 82 GLY A CA 1
ATOM 656 C C . GLY A 1 82 ? -0.579 0.672 -4.622 1.00 98.56 82 GLY A C 1
ATOM 657 O O . GLY A 1 82 ? -1.611 1.098 -5.145 1.00 98.56 82 GLY A O 1
ATOM 658 N N . LEU A 1 83 ? -0.280 -0.632 -4.601 1.00 98.81 83 LEU A N 1
ATOM 659 C CA . LEU A 1 83 ? -1.119 -1.668 -5.208 1.00 98.81 83 LEU A CA 1
ATOM 660 C C . LEU A 1 83 ? -2.511 -1.715 -4.570 1.00 98.81 83 LEU A C 1
ATOM 662 O O . LEU A 1 83 ? -3.511 -1.634 -5.284 1.00 98.81 83 LEU A O 1
ATOM 666 N N . GLY A 1 84 ? -2.583 -1.806 -3.238 1.00 98.75 84 GLY A N 1
ATOM 667 C CA . GLY A 1 84 ? -3.852 -1.853 -2.511 1.00 98.75 84 GLY A CA 1
ATOM 668 C C . GLY A 1 84 ? -4.695 -0.601 -2.762 1.00 98.75 84 GLY A C 1
ATOM 669 O O . GLY A 1 84 ? -5.895 -0.690 -3.028 1.00 98.75 84 GLY A O 1
ATOM 670 N N . SER A 1 85 ? -4.059 0.573 -2.774 1.00 98.50 85 SER A N 1
ATOM 671 C CA . SER A 1 85 ? -4.732 1.842 -3.075 1.00 98.50 85 SER A CA 1
ATOM 672 C C . SER A 1 85 ? -5.268 1.891 -4.509 1.00 98.50 85 SER A C 1
ATOM 674 O O . SER A 1 85 ? -6.431 2.250 -4.706 1.00 98.50 85 SER A O 1
ATOM 676 N N . SER A 1 86 ? -4.466 1.462 -5.489 1.00 98.69 86 SER A N 1
ATOM 677 C CA . SER A 1 86 ? -4.844 1.407 -6.908 1.00 98.69 86 SER A CA 1
ATOM 678 C C . SER A 1 86 ? -6.023 0.457 -7.149 1.00 98.69 86 SER A C 1
ATOM 680 O O . SER A 1 86 ? -7.001 0.823 -7.802 1.00 98.69 86 SER A O 1
ATOM 682 N N . LEU A 1 87 ? -5.981 -0.748 -6.566 1.00 98.81 87 LEU A N 1
ATOM 683 C CA . LEU A 1 87 ? -7.069 -1.731 -6.642 1.00 98.81 87 LEU A CA 1
ATOM 684 C C . LEU A 1 87 ? -8.372 -1.167 -6.064 1.00 98.81 87 LEU A C 1
ATOM 686 O O . LEU A 1 87 ? -9.435 -1.278 -6.680 1.00 98.81 87 LEU A O 1
ATOM 690 N N . ARG A 1 88 ? -8.293 -0.489 -4.911 1.00 98.69 88 ARG A N 1
ATOM 691 C CA . ARG A 1 88 ? -9.454 0.153 -4.283 1.00 98.69 88 ARG A CA 1
ATOM 692 C C . ARG A 1 88 ? -10.046 1.248 -5.174 1.00 98.69 88 ARG A C 1
ATOM 694 O O . ARG A 1 88 ? -11.270 1.327 -5.282 1.00 98.69 88 ARG A O 1
ATOM 701 N N . CYS A 1 89 ? -9.215 2.072 -5.821 1.00 98.19 89 CYS A N 1
ATOM 702 C CA . CYS A 1 89 ? -9.670 3.107 -6.760 1.00 98.19 89 CYS A CA 1
ATOM 703 C C . CYS A 1 89 ? -10.475 2.523 -7.930 1.00 98.19 89 CYS A C 1
ATOM 705 O O . CYS A 1 89 ? -11.460 3.125 -8.355 1.00 98.19 89 CYS A O 1
ATOM 707 N N . LEU A 1 90 ? -10.120 1.324 -8.400 1.00 98.50 90 LEU A N 1
ATOM 708 C CA . LEU A 1 90 ? -10.845 0.628 -9.467 1.00 98.50 90 LEU A CA 1
ATOM 709 C C . LEU A 1 90 ? -12.076 -0.159 -9.001 1.00 98.50 90 LEU A C 1
ATOM 711 O O . LEU A 1 90 ? -12.784 -0.730 -9.830 1.00 98.50 90 LEU A O 1
ATOM 715 N N . GLY A 1 91 ? -12.362 -0.182 -7.698 1.00 98.44 91 GLY A N 1
ATOM 716 C CA . GLY A 1 91 ? -13.479 -0.944 -7.143 1.00 98.44 91 GLY A CA 1
ATOM 717 C C . GLY A 1 91 ? -13.171 -2.419 -6.882 1.00 98.44 91 GLY A C 1
ATOM 718 O O . GLY A 1 91 ? -14.070 -3.172 -6.510 1.00 98.44 91 GLY A O 1
ATOM 719 N N . GLU A 1 92 ? -11.915 -2.847 -7.029 1.00 98.69 92 GLU A N 1
ATOM 720 C CA . GLU A 1 92 ? -11.462 -4.208 -6.720 1.00 98.69 92 GLU A CA 1
ATOM 721 C C . GLU A 1 92 ? -11.247 -4.373 -5.206 1.00 98.69 92 GLU A C 1
ATOM 723 O O . GLU A 1 92 ? -10.155 -4.677 -4.730 1.00 98.69 92 GLU A O 1
ATOM 728 N N . TYR A 1 93 ? -12.301 -4.126 -4.423 1.00 98.75 93 TYR A N 1
ATOM 729 C CA . TYR A 1 93 ? -12.207 -3.945 -2.972 1.00 98.75 93 TYR A CA 1
ATOM 730 C C . TYR A 1 93 ? -11.657 -5.160 -2.232 1.00 98.75 93 TYR A C 1
ATOM 732 O O . TYR A 1 93 ? -10.837 -4.986 -1.339 1.00 98.75 93 TYR A O 1
ATOM 740 N N . GLN A 1 94 ? -12.060 -6.375 -2.617 1.00 98.69 94 GLN A N 1
ATOM 741 C CA . GLN A 1 94 ? -11.543 -7.584 -1.975 1.00 98.69 94 GLN A CA 1
ATOM 742 C C . GLN A 1 94 ? -10.041 -7.750 -2.237 1.00 98.69 94 GLN A C 1
ATOM 744 O O . GLN A 1 94 ? -9.286 -7.934 -1.295 1.00 98.69 94 GLN A O 1
ATOM 749 N N . ALA A 1 95 ? -9.589 -7.579 -3.483 1.00 98.75 95 ALA A N 1
ATOM 750 C CA . ALA A 1 95 ? -8.167 -7.671 -3.813 1.00 98.75 95 ALA A CA 1
ATOM 751 C C . ALA A 1 95 ? -7.339 -6.578 -3.112 1.00 98.75 95 ALA A C 1
ATOM 753 O O . ALA A 1 95 ? -6.206 -6.822 -2.699 1.00 98.75 95 ALA A O 1
ATOM 754 N N . ALA A 1 96 ? -7.903 -5.376 -2.954 1.00 98.81 96 ALA A N 1
ATOM 755 C CA . ALA A 1 96 ? -7.288 -4.314 -2.167 1.00 98.81 96 ALA A CA 1
ATOM 756 C C . ALA A 1 96 ? -7.157 -4.710 -0.687 1.00 98.81 96 ALA A C 1
ATOM 758 O O . ALA A 1 96 ? -6.076 -4.577 -0.121 1.00 98.81 96 ALA A O 1
ATOM 759 N N . THR A 1 97 ? -8.231 -5.231 -0.082 1.00 98.81 97 THR A N 1
ATOM 760 C CA . THR A 1 97 ? -8.237 -5.763 1.289 1.00 98.81 97 THR A CA 1
ATOM 761 C C . THR A 1 97 ? -7.174 -6.844 1.469 1.00 98.81 97 THR A C 1
ATOM 763 O O . THR A 1 97 ? -6.351 -6.699 2.365 1.00 98.81 97 THR A O 1
ATOM 766 N N . ASP A 1 98 ? -7.127 -7.845 0.589 1.00 98.75 98 ASP A N 1
ATOM 767 C CA . ASP A 1 98 ? -6.147 -8.938 0.651 1.00 98.75 98 ASP A CA 1
ATOM 768 C C . ASP A 1 98 ? -4.706 -8.397 0.558 1.00 98.75 98 ASP A C 1
ATOM 770 O O . ASP A 1 98 ? -3.822 -8.810 1.304 1.00 98.75 98 ASP A O 1
ATOM 774 N N . THR A 1 99 ? -4.471 -7.401 -0.307 1.00 98.81 99 THR A N 1
ATOM 775 C CA . THR A 1 99 ? -3.154 -6.749 -0.438 1.00 98.81 99 THR A CA 1
ATOM 776 C C . THR A 1 99 ? -2.738 -6.042 0.856 1.00 98.81 99 THR A C 1
ATOM 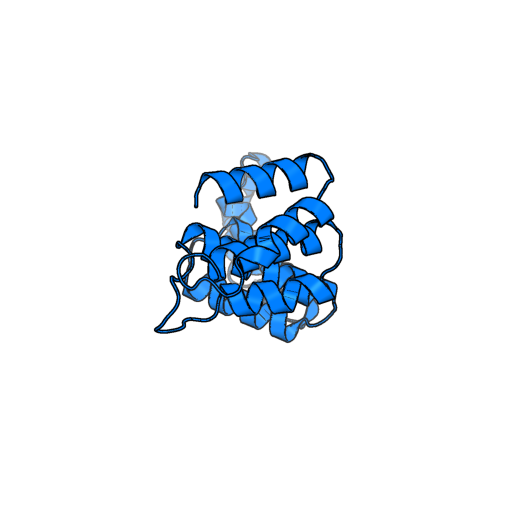778 O O . THR A 1 99 ? -1.575 -6.109 1.254 1.00 98.81 99 THR A O 1
ATOM 781 N N . PHE A 1 100 ? -3.670 -5.364 1.531 1.00 98.75 100 PHE A N 1
ATOM 782 C CA . PHE A 1 100 ? -3.392 -4.72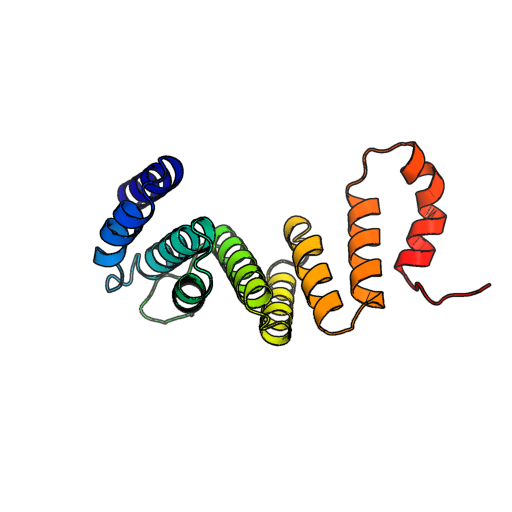8 2.819 1.00 98.75 100 PHE A CA 1
ATOM 783 C C . PHE A 1 100 ? -3.213 -5.741 3.953 1.00 98.75 100 PHE A C 1
ATOM 785 O O . PHE A 1 100 ? -2.414 -5.490 4.850 1.00 98.75 100 PHE A O 1
ATOM 792 N N . GLU A 1 101 ? -3.908 -6.877 3.918 1.00 98.50 101 GLU A N 1
ATOM 793 C CA . GLU A 1 101 ? -3.678 -7.971 4.865 1.00 98.50 101 GLU A CA 1
ATOM 794 C C . GLU A 1 101 ? -2.246 -8.505 4.727 1.00 98.50 101 GLU A C 1
ATOM 796 O O . GLU A 1 101 ? -1.529 -8.531 5.725 1.00 98.50 101 GLU A O 1
ATOM 801 N N . THR A 1 102 ? -1.771 -8.768 3.503 1.00 98.31 102 THR A N 1
ATOM 802 C CA . THR A 1 102 ? -0.356 -9.103 3.252 1.00 98.31 102 THR A CA 1
ATOM 803 C C . THR A 1 102 ? 0.595 -8.005 3.737 1.00 98.31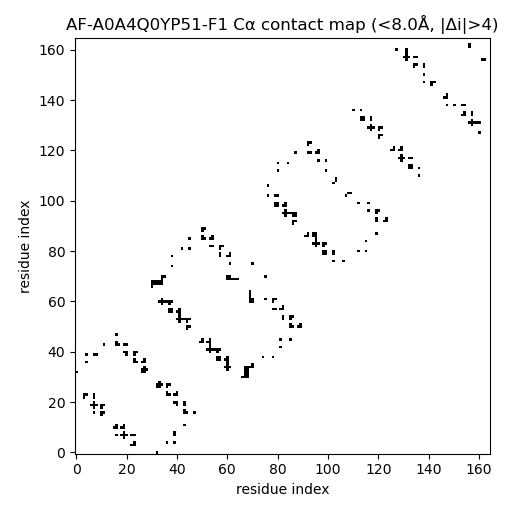 102 THR A C 1
ATOM 805 O O . THR A 1 102 ? 1.601 -8.298 4.378 1.00 98.31 102 THR A O 1
ATOM 808 N N . LEU A 1 103 ? 0.275 -6.727 3.499 1.00 98.56 103 LEU A N 1
ATOM 809 C CA . LEU A 1 103 ? 1.081 -5.612 4.007 1.00 98.56 103 LEU A CA 1
ATOM 810 C C . LEU A 1 103 ? 1.214 -5.659 5.532 1.00 98.56 103 LEU A C 1
ATOM 812 O O . LEU A 1 103 ? 2.315 -5.475 6.033 1.00 98.56 103 LEU A O 1
ATOM 816 N N . PHE A 1 104 ? 0.141 -5.914 6.280 1.00 98.25 104 PHE A N 1
ATOM 817 C CA . PHE A 1 104 ? 0.205 -5.977 7.745 1.00 98.25 104 PHE A CA 1
ATOM 818 C C . PHE A 1 104 ? 0.809 -7.280 8.287 1.00 98.25 104 PHE A C 1
ATOM 820 O O . PHE A 1 104 ? 1.295 -7.283 9.417 1.00 98.25 104 PHE A O 1
ATOM 827 N N . GLU A 1 105 ? 0.811 -8.366 7.510 1.00 98.06 105 GLU A N 1
ATOM 828 C CA . GLU A 1 105 ? 1.584 -9.573 7.830 1.00 98.06 105 GLU A CA 1
ATOM 829 C C . GLU A 1 105 ? 3.094 -9.300 7.771 1.00 98.06 105 GLU A C 1
ATOM 831 O O . GLU A 1 105 ? 3.835 -9.750 8.646 1.00 98.06 105 GLU A O 1
ATOM 836 N N . GLU A 1 106 ? 3.545 -8.530 6.777 1.00 97.12 106 GLU A N 1
ATOM 837 C CA . GLU A 1 106 ? 4.958 -8.168 6.598 1.00 97.12 106 GLU A CA 1
ATOM 838 C C . GLU A 1 106 ? 5.387 -6.971 7.462 1.00 97.12 106 GLU A C 1
ATOM 840 O O . GLU A 1 106 ? 6.503 -6.939 7.982 1.00 97.12 106 GLU A O 1
ATOM 845 N N . PHE A 1 107 ? 4.489 -6.004 7.662 1.00 97.38 107 PHE A N 1
ATOM 846 C CA . PHE A 1 107 ? 4.736 -4.737 8.352 1.00 97.38 107 PHE A CA 1
ATOM 847 C C . PHE A 1 107 ? 3.693 -4.484 9.456 1.00 97.38 107 PHE A C 1
ATOM 849 O O . PHE A 1 107 ? 2.832 -3.611 9.307 1.00 97.38 107 PHE A O 1
ATOM 856 N N . PRO A 1 108 ? 3.757 -5.194 10.600 1.00 95.94 108 PRO A N 1
ATOM 857 C CA . PRO A 1 108 ? 2.720 -5.113 11.635 1.00 95.94 108 PRO A CA 1
ATOM 858 C C . PRO A 1 108 ? 2.509 -3.715 12.238 1.00 95.94 108 PRO A C 1
ATOM 860 O O . PRO A 1 108 ? 1.410 -3.400 12.687 1.00 95.94 108 PRO A O 1
ATOM 863 N N . ASP A 1 109 ? 3.540 -2.863 12.225 1.00 93.75 109 ASP A N 1
ATOM 864 C CA . ASP A 1 109 ? 3.524 -1.509 12.800 1.00 93.75 109 ASP A CA 1
ATOM 865 C C . ASP A 1 109 ? 3.336 -0.393 11.747 1.00 93.75 109 ASP A C 1
ATOM 867 O O . ASP A 1 109 ? 3.712 0.764 11.960 1.00 93.75 109 ASP A O 1
ATOM 871 N N . ALA A 1 110 ? 2.751 -0.728 10.594 1.00 95.88 110 ALA A N 1
ATOM 872 C CA . ALA A 1 110 ? 2.508 0.168 9.466 1.00 95.88 110 ALA A CA 1
ATOM 873 C C . ALA A 1 110 ? 1.387 1.208 9.698 1.00 95.88 110 ALA A C 1
ATOM 875 O O . ALA A 1 110 ? 0.385 1.243 8.980 1.00 95.88 110 ALA A O 1
ATOM 876 N N . ASP A 1 111 ? 1.574 2.130 10.645 1.00 96.25 111 ASP A N 1
ATOM 877 C CA . ASP A 1 111 ? 0.582 3.170 10.982 1.00 96.25 111 ASP A CA 1
ATOM 878 C C . ASP A 1 111 ? 0.120 3.995 9.768 1.00 96.25 111 ASP A C 1
ATOM 880 O O . ASP A 1 111 ? -1.030 4.423 9.692 1.00 96.25 111 ASP A O 1
ATOM 884 N N . ALA A 1 112 ? 1.007 4.221 8.794 1.00 96.12 112 ALA A N 1
ATOM 885 C CA . ALA A 1 112 ? 0.684 4.973 7.583 1.00 96.12 112 ALA A CA 1
ATOM 886 C C . ALA A 1 112 ? -0.310 4.244 6.657 1.00 96.12 112 ALA A C 1
ATOM 888 O O . ALA A 1 112 ? -1.014 4.904 5.895 1.00 96.12 112 ALA A O 1
ATOM 889 N N . ALA A 1 113 ? -0.387 2.910 6.725 1.00 98.12 113 ALA A N 1
ATOM 890 C CA . ALA A 1 113 ? -1.288 2.096 5.909 1.00 98.12 113 ALA A CA 1
ATOM 891 C C . ALA A 1 113 ? -2.684 1.932 6.539 1.00 98.12 113 ALA A C 1
ATOM 893 O O . ALA A 1 113 ? -3.649 1.648 5.827 1.00 98.12 113 ALA A O 1
ATOM 894 N N . GLU A 1 114 ? -2.817 2.163 7.850 1.00 98.38 114 GLU A N 1
ATOM 895 C CA . GLU A 1 114 ? -4.064 2.004 8.614 1.00 98.38 114 GLU A CA 1
ATOM 896 C C . GLU A 1 114 ? -5.277 2.710 7.975 1.00 98.38 114 GLU A C 1
ATOM 898 O O . GLU A 1 114 ? -6.311 2.058 7.791 1.00 98.38 114 GLU A O 1
ATOM 903 N N . PRO A 1 115 ? -5.197 3.993 7.552 1.00 98.50 115 PRO A N 1
ATOM 904 C CA . PRO A 1 115 ? -6.345 4.655 6.936 1.00 98.50 115 PRO A CA 1
ATOM 905 C C . PRO A 1 115 ? -6.758 4.016 5.609 1.00 98.50 115 PRO A C 1
ATOM 907 O O . PRO A 1 115 ? -7.948 3.919 5.309 1.00 98.50 115 PRO A O 1
ATOM 910 N N . PHE A 1 116 ? -5.786 3.567 4.812 1.00 98.50 116 PHE A N 1
ATOM 911 C CA . PHE A 1 116 ? -6.039 2.963 3.506 1.00 98.50 116 PHE A CA 1
ATOM 912 C C . PHE A 1 116 ? -6.697 1.597 3.638 1.00 98.50 116 PHE A C 1
ATOM 914 O O . PHE A 1 116 ? -7.680 1.309 2.947 1.00 98.50 116 PHE A O 1
ATOM 921 N N . TYR A 1 117 ? -6.225 0.796 4.588 1.00 98.69 117 TYR A N 1
ATOM 922 C CA . TYR A 1 117 ? -6.837 -0.485 4.876 1.00 98.69 117 TYR A CA 1
ATOM 923 C C . TYR A 1 117 ? -8.244 -0.332 5.461 1.00 98.69 117 TYR A C 1
ATOM 925 O O . TYR A 1 117 ? -9.170 -1.004 5.007 1.00 98.69 117 TYR A O 1
ATOM 933 N N . ALA A 1 118 ? -8.456 0.619 6.377 1.00 98.62 118 ALA A N 1
ATOM 934 C CA . ALA A 1 118 ? -9.785 0.917 6.909 1.00 98.62 118 ALA A CA 1
ATOM 935 C C . ALA A 1 118 ? -10.790 1.313 5.810 1.00 98.62 118 ALA A C 1
ATOM 937 O O . ALA A 1 118 ? -11.947 0.891 5.859 1.00 98.62 118 ALA A O 1
ATOM 938 N N . MET A 1 119 ? -10.364 2.061 4.783 1.00 98.69 119 MET A N 1
ATOM 939 C CA . MET A 1 119 ? -11.216 2.340 3.618 1.00 98.69 119 MET A CA 1
ATOM 940 C C . MET A 1 119 ? -11.599 1.058 2.862 1.00 98.69 119 MET A C 1
ATOM 942 O O . MET A 1 119 ? -12.761 0.902 2.490 1.00 98.69 119 MET A O 1
ATOM 946 N N . CYS A 1 120 ? -10.661 0.125 2.670 1.00 98.69 120 CYS A N 1
ATOM 947 C CA . CYS A 1 120 ? -10.943 -1.158 2.015 1.00 98.69 120 CYS A CA 1
ATOM 948 C C . CYS A 1 120 ? -11.912 -2.011 2.844 1.00 98.69 120 CYS A C 1
ATOM 950 O O . CYS A 1 120 ? -12.913 -2.491 2.318 1.00 98.69 120 CYS A O 1
ATOM 952 N N . LEU A 1 121 ? -11.675 -2.113 4.158 1.00 98.75 121 LEU A N 1
ATOM 953 C CA . LEU A 1 121 ? -12.566 -2.778 5.113 1.00 98.75 121 LEU A CA 1
ATOM 954 C C . LEU A 1 121 ? -13.985 -2.205 5.062 1.00 98.75 121 LEU A C 1
ATOM 956 O O . LEU A 1 121 ? -14.958 -2.959 5.048 1.00 98.75 121 LEU A O 1
ATOM 960 N N . TYR A 1 122 ? -14.111 -0.879 4.976 1.00 98.69 122 TYR A N 1
ATOM 961 C CA . TYR A 1 122 ? -15.402 -0.233 4.778 1.00 98.69 122 TYR A CA 1
ATOM 962 C C . TYR A 1 122 ? -16.058 -0.670 3.462 1.00 98.69 122 TYR A C 1
ATOM 964 O O . TYR A 1 122 ? -17.228 -1.047 3.459 1.00 98.69 122 TYR A O 1
ATOM 972 N N . ASN A 1 123 ? -15.312 -0.680 2.352 1.00 98.62 123 ASN A N 1
ATOM 973 C CA . ASN A 1 123 ? -15.847 -1.069 1.048 1.00 98.62 123 ASN A CA 1
ATOM 974 C C . ASN A 1 123 ? -16.344 -2.527 0.993 1.00 98.62 123 ASN A C 1
ATOM 976 O O . ASN A 1 123 ? -17.287 -2.806 0.254 1.00 98.62 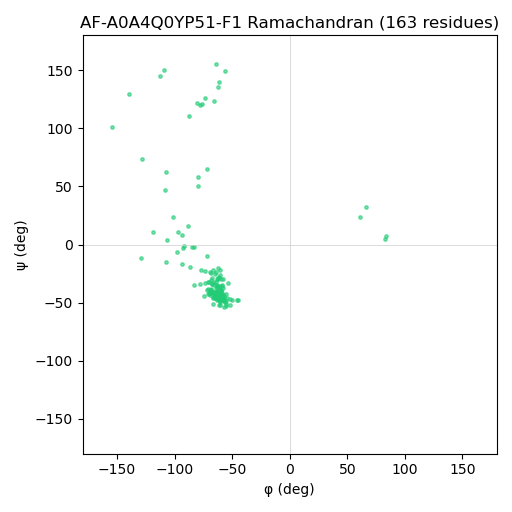123 ASN A O 1
ATOM 980 N N . VAL A 1 124 ? -15.767 -3.435 1.790 1.00 98.69 124 VAL A N 1
ATOM 981 C CA . VAL A 1 124 ? -16.208 -4.841 1.900 1.00 98.69 124 VAL A CA 1
ATOM 982 C C . VAL A 1 124 ? -17.198 -5.097 3.048 1.00 98.69 124 VAL A C 1
ATOM 984 O O . VAL A 1 124 ? -17.523 -6.243 3.347 1.00 98.69 124 VAL A O 1
ATOM 987 N N . GLY A 1 125 ? -17.700 -4.050 3.713 1.00 98.38 125 GLY A N 1
ATOM 988 C CA . GLY A 1 125 ? -18.717 -4.167 4.765 1.00 98.38 125 GLY A CA 1
ATOM 989 C C . GLY A 1 125 ? -18.188 -4.518 6.162 1.00 98.38 125 GLY A C 1
ATOM 990 O O . GLY A 1 125 ? -18.977 -4.653 7.099 1.00 98.38 125 GLY A O 1
ATOM 991 N N . ARG A 1 126 ? -16.865 -4.602 6.356 1.00 97.94 126 ARG A N 1
ATOM 992 C CA . ARG A 1 126 ? -16.202 -4.790 7.665 1.00 97.94 126 ARG A CA 1
ATOM 993 C C . ARG A 1 126 ? -16.126 -3.462 8.438 1.00 97.94 126 ARG A C 1
ATOM 995 O O . ARG A 1 126 ? -15.074 -3.061 8.929 1.00 97.94 126 ARG A O 1
ATOM 1002 N N . HIS A 1 127 ? -17.259 -2.761 8.556 1.00 96.69 127 HIS A N 1
ATOM 1003 C CA . HIS A 1 127 ? -17.329 -1.402 9.116 1.00 96.69 127 HIS A CA 1
ATOM 1004 C C . HIS A 1 127 ? -16.832 -1.316 10.562 1.00 96.69 127 HIS A C 1
ATOM 1006 O O . HIS A 1 127 ? -16.149 -0.360 10.922 1.00 96.69 127 HIS A O 1
ATOM 1012 N N . LYS A 1 128 ? -17.165 -2.319 11.387 1.00 95.62 128 LYS A N 1
ATOM 1013 C CA . LYS A 1 128 ? -16.731 -2.384 12.787 1.00 95.62 128 LYS A CA 1
ATOM 1014 C C . LYS A 1 128 ? -15.209 -2.336 12.874 1.00 95.62 128 LYS A C 1
ATOM 1016 O O . LYS A 1 128 ? -14.656 -1.451 13.513 1.00 95.62 128 LYS A O 1
ATOM 1021 N N . GLU A 1 129 ? -14.544 -3.231 12.158 1.00 96.19 129 GLU A N 1
ATOM 1022 C CA . GLU A 1 129 ? -13.088 -3.330 12.154 1.00 96.19 129 GLU A CA 1
ATOM 1023 C C . GLU A 1 129 ? -12.418 -2.076 11.580 1.00 96.19 129 GLU A C 1
ATOM 1025 O O . GLU A 1 129 ? -11.453 -1.580 12.158 1.00 96.19 129 GLU A O 1
ATOM 1030 N N . ALA A 1 130 ? -12.971 -1.510 10.499 1.00 97.88 130 ALA A N 1
ATOM 1031 C CA . ALA A 1 130 ? -12.496 -0.248 9.934 1.00 97.88 130 ALA A CA 1
ATOM 1032 C C . ALA A 1 130 ? -12.485 0.878 10.984 1.00 97.88 130 ALA A C 1
ATOM 1034 O O . ALA A 1 130 ? -11.479 1.566 11.165 1.00 97.88 130 ALA A O 1
ATOM 1035 N N . CYS A 1 131 ? -13.590 1.043 11.716 1.00 96.75 131 CYS A N 1
ATOM 1036 C CA . CYS A 1 131 ? -13.704 2.049 12.768 1.00 96.75 131 CYS A CA 1
ATOM 1037 C C . CYS A 1 131 ? -12.762 1.765 13.947 1.00 96.75 131 CYS A C 1
ATOM 1039 O O . CYS A 1 131 ? -12.123 2.691 14.444 1.00 96.75 131 CYS A O 1
ATOM 1041 N N . GLN A 1 132 ? -12.628 0.504 14.372 1.00 95.50 132 GLN A N 1
ATOM 1042 C CA . GLN A 1 132 ? -11.708 0.119 15.449 1.00 95.50 132 GLN A CA 1
ATOM 1043 C C . GLN A 1 132 ? -10.259 0.473 15.106 1.00 95.50 132 GLN A C 1
ATOM 1045 O O . GLN A 1 132 ? -9.568 1.080 15.924 1.00 95.50 132 GLN A O 1
ATOM 1050 N N . ARG A 1 133 ? -9.823 0.170 13.877 1.00 95.25 133 ARG A N 1
ATOM 1051 C CA . ARG A 1 133 ? -8.486 0.509 13.371 1.00 95.25 133 ARG A CA 1
ATOM 1052 C C . ARG A 1 133 ? -8.230 2.012 13.358 1.00 95.25 133 ARG A C 1
ATOM 1054 O O . ARG A 1 133 ? -7.243 2.474 13.928 1.00 95.25 133 ARG A O 1
ATOM 1061 N N . LEU A 1 134 ? -9.158 2.799 12.811 1.00 97.19 134 LEU A N 1
ATOM 1062 C CA . LEU A 1 134 ? -9.033 4.261 12.794 1.00 97.19 134 LEU A CA 1
ATOM 1063 C C . LEU A 1 134 ? -9.012 4.869 14.204 1.00 97.19 134 LEU A C 1
ATOM 1065 O O . LEU A 1 134 ? -8.260 5.810 14.454 1.00 97.19 134 LEU A O 1
ATOM 1069 N N . MET A 1 135 ? -9.801 4.335 15.141 1.00 95.56 135 MET A N 1
ATOM 1070 C CA . MET A 1 135 ? -9.784 4.784 16.536 1.00 95.56 135 MET A CA 1
ATOM 1071 C C . MET A 1 135 ? -8.475 4.427 17.241 1.00 95.56 135 MET A C 1
ATOM 1073 O O . MET A 1 135 ? -7.923 5.264 17.956 1.00 95.56 135 MET A O 1
ATOM 1077 N N . ALA A 1 136 ? -7.954 3.220 17.021 1.00 93.94 136 ALA A N 1
ATOM 1078 C CA . ALA A 1 136 ? -6.657 2.812 17.549 1.00 93.94 136 ALA A CA 1
ATOM 1079 C C . ALA A 1 136 ? -5.536 3.720 17.016 1.00 93.94 136 ALA A C 1
ATOM 1081 O O . ALA A 1 136 ? -4.755 4.256 17.807 1.00 93.94 136 ALA A O 1
ATOM 1082 N N . LEU A 1 137 ? -5.521 3.984 15.704 1.00 96.25 137 LEU A N 1
ATOM 1083 C CA . LEU A 1 137 ? -4.579 4.911 15.078 1.00 96.25 137 LEU A CA 1
ATOM 1084 C C . LEU A 1 137 ? -4.703 6.326 15.661 1.00 96.25 137 LEU A C 1
ATOM 1086 O O . LEU A 1 137 ? -3.691 6.942 16.003 1.00 96.25 137 LEU A O 1
ATOM 1090 N N . LEU A 1 138 ? -5.929 6.839 15.821 1.00 96.12 138 LEU A N 1
ATOM 1091 C CA . LEU A 1 138 ? -6.182 8.150 16.423 1.00 96.12 138 LEU A CA 1
ATOM 1092 C C . LEU A 1 138 ? -5.589 8.229 17.831 1.00 96.12 138 LEU A C 1
ATOM 1094 O O . LEU A 1 138 ? -4.871 9.174 18.147 1.00 96.12 138 LEU A O 1
ATOM 1098 N N . LEU A 1 139 ? -5.848 7.234 18.680 1.00 94.94 139 LEU A N 1
ATOM 1099 C CA . LEU A 1 139 ? -5.332 7.216 20.048 1.00 94.94 139 LEU A CA 1
ATOM 1100 C C . LEU A 1 139 ? -3.807 7.085 20.100 1.00 94.94 139 LEU A C 1
ATOM 1102 O O . LEU A 1 139 ? -3.186 7.677 20.989 1.00 94.94 139 LEU A O 1
ATOM 1106 N N . LYS A 1 140 ? -3.206 6.345 19.164 1.00 94.25 140 LYS A N 1
ATOM 1107 C CA . LYS A 1 140 ? -1.751 6.182 19.051 1.00 94.25 140 LYS A CA 1
ATOM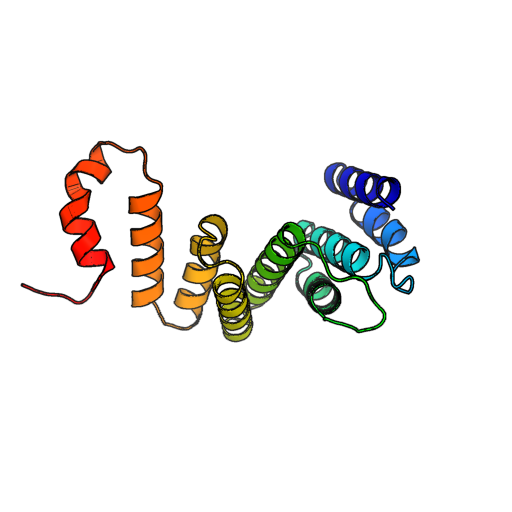 1108 C C . LYS A 1 140 ? -1.057 7.475 18.616 1.00 94.25 140 LYS A C 1
ATOM 1110 O O . LYS A 1 140 ? 0.010 7.793 19.131 1.00 94.25 140 LYS A O 1
ATOM 1115 N N . THR A 1 141 ? -1.662 8.233 17.701 1.00 95.31 141 THR A N 1
ATOM 1116 C CA . THR A 1 141 ? -0.992 9.346 16.998 1.00 95.31 141 THR A CA 1
ATOM 1117 C C . THR A 1 141 ? -1.440 10.743 17.431 1.00 95.31 141 THR A C 1
ATOM 1119 O O . THR A 1 141 ? -0.758 11.727 17.130 1.00 95.31 141 THR A O 1
ATOM 1122 N N . THR A 1 142 ? -2.569 10.865 18.135 1.00 95.44 142 THR A N 1
ATOM 1123 C CA . THR A 1 142 ? -3.127 12.169 18.509 1.00 95.44 142 THR A CA 1
ATOM 1124 C C . THR A 1 142 ? -2.190 12.971 19.411 1.00 95.44 142 THR A C 1
ATOM 1126 O O . THR A 1 142 ? -1.643 12.470 20.393 1.00 95.44 142 THR A O 1
ATOM 1129 N N . LYS A 1 143 ? -2.060 14.263 19.095 1.00 96.50 143 LYS A N 1
ATOM 1130 C CA . LYS A 1 143 ? -1.435 15.289 19.949 1.00 96.50 143 LYS A CA 1
ATOM 1131 C C . LYS A 1 143 ? -2.468 16.237 20.571 1.00 96.50 143 LYS A C 1
ATOM 1133 O O . LYS A 1 143 ? -2.091 17.216 21.201 1.00 96.50 143 LYS A O 1
ATOM 1138 N N . SER A 1 144 ? -3.761 15.986 20.350 1.00 97.31 144 SER A N 1
ATOM 1139 C CA . SER A 1 144 ? -4.846 16.797 20.907 1.00 97.31 144 SER A CA 1
ATOM 1140 C C . SER A 1 144 ? -5.065 16.434 22.372 1.00 97.31 144 SER A C 1
ATOM 1142 O O . SER A 1 144 ? -5.402 15.290 22.686 1.00 97.31 144 SER A O 1
ATOM 1144 N N . GLU A 1 145 ? -4.905 17.421 23.253 1.00 96.25 145 GLU A N 1
ATOM 1145 C CA . GLU A 1 145 ? -5.194 17.272 24.682 1.00 96.25 145 GLU A CA 1
ATOM 1146 C C . GLU A 1 145 ? -6.677 16.951 24.913 1.00 96.25 145 GLU A C 1
ATOM 1148 O O . GLU A 1 145 ? -6.985 16.031 25.668 1.00 96.25 145 GLU A O 1
ATOM 1153 N N . ASP A 1 146 ? -7.584 17.603 24.177 1.00 96.94 146 ASP A N 1
ATOM 1154 C CA . ASP A 1 146 ? -9.032 17.378 24.284 1.00 96.94 146 ASP A CA 1
ATOM 1155 C C . ASP A 1 146 ? -9.424 15.924 23.994 1.00 96.94 146 ASP A C 1
ATOM 1157 O O . ASP A 1 146 ? -10.222 15.340 24.722 1.00 96.94 146 ASP A O 1
ATOM 1161 N N . ILE A 1 147 ? -8.845 15.305 22.959 1.00 95.94 147 ILE A N 1
ATOM 1162 C CA . ILE A 1 147 ? -9.083 13.884 22.655 1.00 95.94 147 ILE A CA 1
ATOM 1163 C C . ILE A 1 147 ? -8.413 12.990 23.704 1.00 95.94 147 ILE A C 1
ATOM 1165 O O . ILE A 1 147 ? -8.984 11.973 24.104 1.00 95.94 147 ILE A O 1
ATOM 1169 N N . ALA A 1 148 ? -7.215 13.357 24.170 1.00 93.69 148 ALA A N 1
ATOM 1170 C CA . ALA A 1 148 ? -6.473 12.575 25.154 1.00 93.69 148 ALA A CA 1
ATOM 1171 C C . ALA A 1 148 ? -7.214 12.450 26.497 1.00 93.69 148 ALA A C 1
ATOM 1173 O O . ALA A 1 148 ? -7.090 11.408 27.142 1.00 93.69 148 ALA A O 1
ATOM 1174 N N . LEU A 1 149 ? -8.031 13.442 26.879 1.00 95.69 149 LEU A N 1
ATOM 1175 C CA . LEU A 1 149 ? -8.909 13.366 28.056 1.00 95.69 149 LEU A CA 1
ATOM 1176 C C . LEU A 1 149 ? -9.887 12.180 27.997 1.00 95.69 149 LEU A C 1
ATOM 1178 O O . LEU A 1 149 ? -10.235 11.621 29.033 1.00 95.69 149 LEU A O 1
ATOM 1182 N N . TYR A 1 150 ? -10.299 11.756 26.798 1.00 94.88 150 TYR A N 1
ATOM 1183 C CA . TYR A 1 150 ? -11.229 10.640 26.593 1.00 94.88 150 TYR A CA 1
ATOM 1184 C C . TYR A 1 150 ? -10.528 9.313 26.270 1.00 94.88 150 TYR A C 1
ATOM 1186 O O . TYR A 1 150 ? -11.197 8.355 25.880 1.00 94.88 150 TYR A O 1
ATOM 1194 N N . ARG A 1 151 ? -9.197 9.225 26.418 1.00 93.94 151 ARG A N 1
ATOM 1195 C CA . ARG A 1 151 ? -8.401 8.057 26.001 1.00 93.94 151 ARG A CA 1
ATOM 1196 C C . ARG A 1 151 ? -8.937 6.742 26.553 1.00 93.94 151 ARG A C 1
ATOM 1198 O O . ARG A 1 151 ? -9.056 5.788 25.791 1.00 93.94 151 ARG A O 1
ATOM 1205 N N . GLU A 1 152 ? -9.256 6.681 27.842 1.00 91.94 152 GLU A N 1
ATOM 1206 C CA . GLU A 1 152 ? -9.766 5.457 28.471 1.00 91.94 152 GLU A CA 1
ATOM 1207 C C . GLU A 1 152 ? -11.082 5.004 27.829 1.00 91.94 152 GLU A C 1
ATOM 1209 O O . GLU A 1 152 ? -11.178 3.873 27.353 1.00 91.94 152 GLU A O 1
ATOM 1214 N N . ALA A 1 153 ? -12.062 5.909 27.728 1.00 91.31 153 ALA A N 1
ATOM 1215 C CA . ALA A 1 153 ? -13.360 5.614 27.124 1.00 91.31 153 ALA A CA 1
ATOM 1216 C C . ALA A 1 153 ? -13.220 5.188 25.654 1.00 91.31 153 ALA A C 1
ATOM 1218 O O . ALA A 1 153 ? -13.735 4.148 25.250 1.00 91.31 153 ALA A O 1
ATOM 1219 N N . LEU A 1 154 ? -12.455 5.946 24.865 1.00 92.38 154 LEU A N 1
ATOM 1220 C CA . LEU A 1 154 ? -12.207 5.637 23.457 1.00 92.38 154 LEU A CA 1
ATOM 1221 C C . LEU A 1 154 ? -11.447 4.316 23.272 1.00 92.38 154 LEU A C 1
ATOM 1223 O O . LEU A 1 154 ? -11.695 3.620 22.292 1.00 92.38 154 LEU A O 1
ATOM 1227 N N . SER A 1 155 ? -10.561 3.938 24.201 1.00 91.19 155 SER A N 1
ATOM 1228 C CA . SER A 1 155 ? -9.848 2.653 24.128 1.00 91.19 155 SER A CA 1
ATOM 1229 C C . SER A 1 155 ? -10.796 1.478 24.355 1.00 91.19 155 SER A C 1
ATOM 1231 O O . SER A 1 155 ? -10.681 0.462 23.675 1.00 91.19 155 SER A O 1
ATOM 1233 N N . LEU A 1 156 ? -11.763 1.623 25.267 1.00 90.06 156 LEU A N 1
ATOM 1234 C CA . LEU A 1 156 ? -12.798 0.610 25.484 1.00 90.06 156 LEU A CA 1
ATOM 1235 C C . LEU A 1 156 ? -13.679 0.440 24.240 1.00 90.06 156 LEU A C 1
ATOM 1237 O O . LEU A 1 156 ? -13.975 -0.688 23.854 1.00 90.06 156 LEU A O 1
ATOM 1241 N N . TYR A 1 157 ? -14.051 1.540 23.581 1.00 87.19 157 TYR A N 1
ATOM 1242 C CA . TYR A 1 157 ? -14.853 1.498 22.353 1.00 87.19 157 TYR A CA 1
ATOM 1243 C C . TYR A 1 157 ? -14.072 0.895 21.181 1.00 87.19 157 TYR A C 1
ATOM 1245 O O . TYR A 1 157 ? -14.619 0.116 20.407 1.00 87.19 157 TYR A O 1
ATOM 1253 N N . ALA A 1 158 ? -12.779 1.209 21.066 1.00 88.12 158 ALA A N 1
ATOM 1254 C CA . ALA A 1 158 ? -11.921 0.634 20.035 1.00 88.12 158 ALA A CA 1
ATOM 1255 C C . ALA A 1 158 ? -11.777 -0.894 20.181 1.00 88.12 158 ALA A C 1
ATOM 1257 O O . ALA A 1 158 ? -11.638 -1.590 19.179 1.00 88.12 158 ALA A O 1
ATOM 1258 N N . GLN A 1 159 ? -11.859 -1.442 21.399 1.00 88.00 159 GLN A N 1
ATOM 1259 C CA . GLN A 1 159 ? -11.842 -2.896 21.617 1.00 88.00 159 GLN A CA 1
ATOM 1260 C C . GLN A 1 159 ? -13.138 -3.577 21.172 1.00 88.00 159 GLN A C 1
ATOM 1262 O O . GLN A 1 159 ? -13.089 -4.660 20.594 1.00 88.00 159 GLN A O 1
ATOM 1267 N N . ASP A 1 160 ? -14.289 -2.948 21.413 1.00 88.12 160 ASP A N 1
ATOM 1268 C CA . ASP A 1 160 ? -15.587 -3.465 20.987 1.00 88.12 160 ASP A CA 1
ATOM 1269 C C . ASP A 1 160 ? -16.605 -2.331 20.812 1.00 88.12 160 ASP A C 1
ATOM 1271 O O . ASP A 1 160 ? -17.193 -1.844 21.778 1.00 88.12 160 ASP A O 1
ATOM 1275 N N . LEU A 1 161 ? -16.828 -1.933 19.557 1.00 87.38 161 LEU A N 1
ATOM 1276 C CA . LEU A 1 161 ? -17.754 -0.850 19.209 1.00 87.38 161 LEU A CA 1
ATOM 1277 C C . LEU A 1 161 ? -19.223 -1.167 19.492 1.00 87.38 161 LEU A C 1
ATOM 1279 O O . LEU A 1 161 ? -20.017 -0.240 19.625 1.00 87.38 161 LEU A O 1
ATOM 1283 N N . ASP A 1 162 ? -19.586 -2.447 19.587 1.00 88.88 162 ASP A N 1
ATOM 1284 C CA . ASP A 1 162 ? -20.972 -2.853 19.845 1.00 88.88 162 ASP A CA 1
ATOM 1285 C C . ASP A 1 162 ? -21.245 -3.024 21.344 1.00 88.88 162 ASP A C 1
ATOM 1287 O O . ASP A 1 162 ? -22.363 -3.356 21.745 1.00 88.88 162 ASP A O 1
AT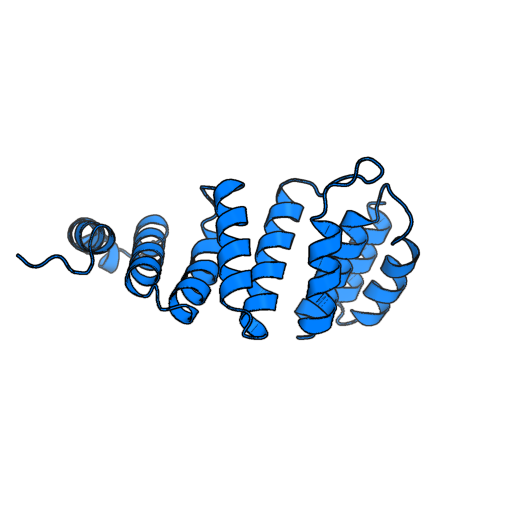OM 1291 N N . ARG A 1 163 ? -20.228 -2.825 22.192 1.00 85.62 163 ARG A N 1
ATOM 1292 C CA . ARG A 1 163 ? -20.357 -3.018 23.630 1.00 85.62 163 ARG A CA 1
ATOM 1293 C C . ARG A 1 163 ? -21.328 -1.998 24.221 1.00 85.62 163 ARG A C 1
ATOM 1295 O O . ARG A 1 163 ? -21.109 -0.793 24.150 1.00 85.62 163 ARG A O 1
ATOM 1302 N N . THR A 1 164 ? -22.354 -2.506 24.895 1.00 81.44 164 THR A N 1
ATOM 1303 C CA . THR A 1 164 ? -23.296 -1.725 25.707 1.00 81.44 164 THR A CA 1
ATOM 1304 C C . THR A 1 164 ? -23.131 -2.075 27.188 1.00 81.44 164 THR A C 1
ATOM 1306 O O . THR A 1 164 ? -22.873 -3.237 27.513 1.00 81.44 164 THR A O 1
ATOM 1309 N N . TRP A 1 165 ? -23.293 -1.098 28.082 1.00 75.00 165 TRP A N 1
ATOM 1310 C CA . TRP A 1 165 ? -23.238 -1.239 29.548 1.00 75.00 165 TRP A CA 1
ATOM 1311 C C . TRP A 1 165 ? -24.550 -0.821 30.201 1.00 75.00 165 TRP A C 1
ATOM 1313 O O . TRP A 1 165 ? -25.188 0.127 29.689 1.00 75.00 165 TRP A O 1
#

InterPro domains:
  IPR011990 Tetratricopeptide-like helical domain superfamily [G3DSA:1.25.40.10] (47-159)
  IPR011990 Tetratricopeptide-like helical domain superfamily [SSF48452] (6-130)
  IPR019734 Tetratricopeptide repeat [SM00028] (35-68)
  IPR019734 Tetratricopeptide repeat [SM00028] (77-110)
  IPR041656 Tetratrico peptide repeat, group 5 [PF12688] (37-161)

Organism: NCBI:txid1278244

Mean predicted aligned error: 3.66 Å

Radius of gyration: 18.78 Å; Cα contacts (8 Å, |Δi|>4): 206; chains: 1; bounding box: 45×34×51 Å